Protein AF-A0A257LGN2-F1 (afdb_monomer)

Solvent-accessible surface area (backbone atoms only — not comparable to full-atom values): 3471 Å² total; per-residue (Å²): 135,86,88,84,86,63,80,50,72,59,62,91,92,38,63,67,59,51,47,54,60,58,60,72,50,60,68,68,59,54,50,52,42,44,75,73,68,53,70,93,83,74,78,45,77,41,81,93,78,35,35,32,66

Secondary structure (DSSP, 8-state):
-------EEPPTT-HHHHHHHHTTPPHHHHHHHHHTT--S----EETTTTEE-

Radius of gyration: 12.5 Å; Cα contacts (8 Å, |Δi|>4): 34; chains: 1; bounding box: 24×11×35 Å

Mean predicted aligned error: 2.3 Å

Foldseek 3Di:
DDDDDDKDADDPPCPVVVCVCVVPDDPVVVVVCVVVPDDPDDWDADPVGRMID

Sequence (53 aa):
MIRKAFVMSVHPGLEVEYRRRHSPIWPELEAVLRAHGVSNYSIFLHPETRQLF

Nearest PDB structures (foldseek):
  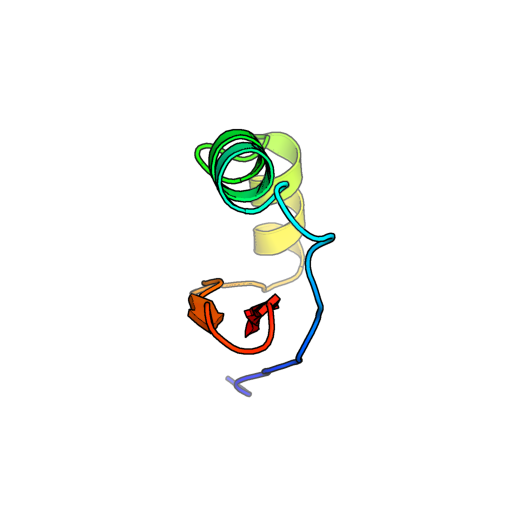1x8d-assembly2_D  TM=9.875E-01  e=5.733E-04  Escherichia coli
  2qlw-assembly1_A  TM=9.678E-01  e=6.587E-04  unclassified
  6hhn-assembly1_A-2  TM=9.774E-01  e=3.998E-03  Formosa agariphila
  7byw-assembly1_B  TM=9.197E-01  e=5.579E-02  Paracidovorax avenae ATCC 19860

pLDDT: mean 96.89, std 2.73, range [79.88, 98.62]

Structure (mmCIF, N/CA/C/O backbone):
data_AF-A0A257LGN2-F1
#
_entry.id   AF-A0A257LGN2-F1
#
loop_
_atom_site.group_PDB
_atom_site.id
_atom_site.type_symbol
_atom_site.label_atom_id
_atom_site.label_alt_id
_atom_site.label_comp_id
_atom_site.label_asym_id
_atom_site.label_entity_id
_atom_site.label_seq_id
_atom_site.pdbx_PDB_ins_code
_atom_site.Cartn_x
_atom_site.Cartn_y
_atom_site.Cartn_z
_atom_site.occupancy
_atom_site.B_iso_or_equiv
_atom_site.auth_seq_id
_atom_site.auth_comp_id
_atom_site.auth_asym_id
_atom_site.auth_atom_id
_atom_site.pdbx_PDB_model_num
ATOM 1 N N . MET A 1 1 ? -7.020 4.249 -21.723 1.00 79.88 1 MET A N 1
ATOM 2 C CA . MET A 1 1 ? -6.405 3.481 -20.616 1.00 79.88 1 MET A CA 1
ATOM 3 C C . MET A 1 1 ? -7.492 3.165 -19.599 1.00 79.88 1 MET A C 1
ATOM 5 O O . MET A 1 1 ? -8.252 4.065 -19.262 1.00 79.88 1 MET A O 1
ATOM 9 N N . ILE A 1 2 ? -7.605 1.914 -19.154 1.00 91.06 2 ILE A N 1
ATOM 10 C CA . ILE A 1 2 ? -8.577 1.518 -18.124 1.00 91.06 2 ILE A CA 1
ATOM 11 C C . ILE A 1 2 ? -7.967 1.829 -16.756 1.00 91.06 2 ILE A C 1
ATOM 13 O O . ILE A 1 2 ? -6.892 1.321 -16.441 1.00 91.06 2 ILE A O 1
ATOM 17 N N . ARG A 1 3 ? -8.640 2.657 -15.950 1.00 95.31 3 ARG A N 1
ATOM 18 C CA . ARG A 1 3 ? -8.245 2.882 -14.554 1.00 95.31 3 ARG A CA 1
ATOM 19 C C . ARG A 1 3 ? -8.645 1.674 -13.716 1.00 95.31 3 ARG A C 1
ATOM 21 O O . ARG A 1 3 ? -9.755 1.167 -13.864 1.00 95.31 3 ARG A O 1
ATOM 28 N N . LYS A 1 4 ? -7.742 1.230 -12.847 1.00 96.25 4 LYS A N 1
ATOM 29 C CA . LYS A 1 4 ? -7.970 0.135 -11.903 1.00 96.25 4 LYS A CA 1
ATOM 30 C C . LYS A 1 4 ? -7.806 0.675 -10.488 1.00 96.25 4 LYS A C 1
ATOM 32 O O . LYS A 1 4 ? -6.895 1.460 -10.251 1.00 96.25 4 LYS A O 1
ATOM 37 N N . ALA A 1 5 ? -8.682 0.245 -9.591 1.00 97.56 5 ALA A N 1
ATOM 38 C CA . ALA A 1 5 ? -8.604 0.508 -8.162 1.00 97.56 5 ALA A CA 1
ATOM 39 C C . ALA A 1 5 ? -8.889 -0.799 -7.419 1.00 97.56 5 ALA A C 1
ATOM 41 O O . ALA A 1 5 ? -9.626 -1.654 -7.921 1.00 97.56 5 ALA A O 1
ATOM 42 N N . PHE A 1 6 ? -8.285 -0.961 -6.252 1.00 98.12 6 PHE A N 1
ATOM 43 C CA . PHE A 1 6 ? -8.474 -2.111 -5.377 1.00 98.12 6 PHE A CA 1
ATOM 44 C C . PHE A 1 6 ? -8.272 -1.658 -3.934 1.00 98.12 6 PHE A C 1
ATOM 46 O O . PHE A 1 6 ? -7.613 -0.654 -3.692 1.00 98.12 6 PHE A O 1
ATOM 53 N N . VAL A 1 7 ? -8.846 -2.395 -2.986 1.00 98.38 7 VAL A N 1
A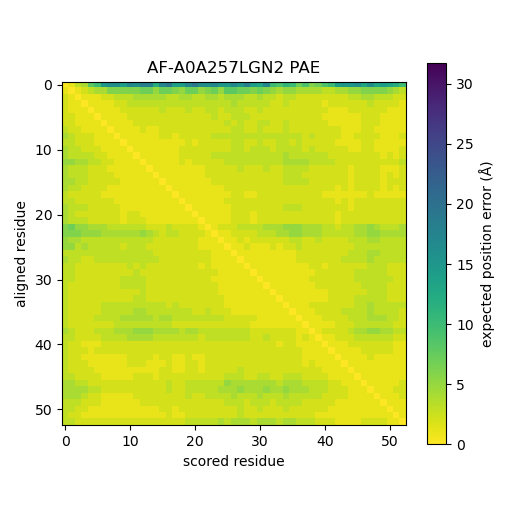TOM 54 C CA . VAL A 1 7 ? -8.730 -2.082 -1.560 1.00 98.38 7 VAL A CA 1
ATOM 55 C C . VAL A 1 7 ? -7.895 -3.152 -0.873 1.00 98.38 7 VAL A C 1
ATOM 57 O O . VAL A 1 7 ? -8.119 -4.347 -1.067 1.00 98.38 7 VAL A O 1
ATOM 60 N N . MET A 1 8 ? -6.943 -2.717 -0.055 1.00 98.44 8 MET A N 1
ATOM 61 C CA . MET A 1 8 ? -6.159 -3.553 0.854 1.00 98.44 8 MET A CA 1
ATOM 62 C C . MET A 1 8 ? -6.343 -3.066 2.297 1.00 98.44 8 MET A C 1
ATOM 64 O O . MET A 1 8 ? -7.079 -2.116 2.568 1.00 98.44 8 MET A O 1
ATOM 68 N N . SER A 1 9 ? -5.683 -3.710 3.255 1.00 98.25 9 SER A N 1
ATOM 69 C CA . SER A 1 9 ? -5.640 -3.242 4.642 1.00 98.25 9 SER A CA 1
ATOM 70 C C . SER A 1 9 ? -4.224 -3.320 5.187 1.00 98.25 9 SER A C 1
ATOM 72 O O . SER A 1 9 ? -3.472 -4.234 4.846 1.00 98.25 9 SER A O 1
ATOM 74 N N . VAL A 1 10 ? -3.868 -2.360 6.035 1.00 98.38 10 VAL A N 1
ATOM 75 C CA . VAL A 1 10 ? -2.612 -2.371 6.789 1.00 98.38 10 VAL A CA 1
ATOM 76 C C . VAL A 1 10 ? -2.868 -2.879 8.204 1.00 98.38 10 VAL A C 1
ATOM 78 O O . VAL A 1 10 ? -3.934 -2.654 8.781 1.00 98.38 10 VAL A O 1
ATOM 81 N N . HIS A 1 11 ?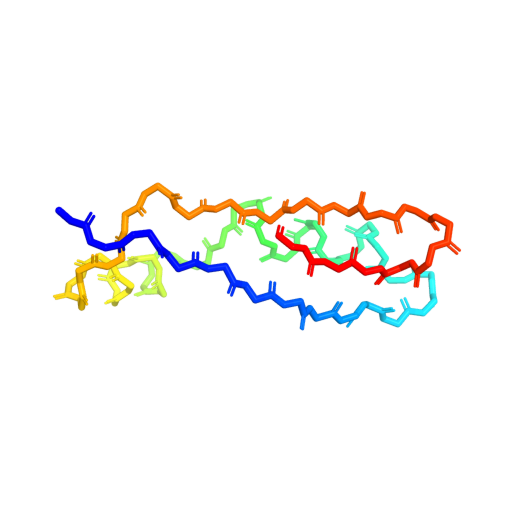 -1.898 -3.597 8.769 1.00 98.38 11 HIS A N 1
ATOM 82 C CA . HIS A 1 11 ? -2.003 -4.029 10.157 1.00 98.38 11 HIS A CA 1
ATOM 83 C C . HIS A 1 11 ? -2.017 -2.822 11.108 1.00 98.38 11 HIS A C 1
ATOM 85 O O . HIS A 1 11 ? -1.341 -1.826 10.831 1.00 98.38 11 HIS A O 1
ATOM 91 N N . PRO A 1 12 ? -2.744 -2.913 12.238 1.00 97.94 12 PRO A N 1
ATOM 92 C CA . PRO A 1 12 ? -2.827 -1.824 13.207 1.00 97.94 12 PRO A CA 1
ATOM 93 C C . PRO A 1 12 ? -1.440 -1.376 13.683 1.00 97.94 12 PRO A C 1
ATOM 95 O O . PRO A 1 12 ? -0.644 -2.211 14.115 1.00 97.94 12 PRO A O 1
ATOM 98 N N . GLY A 1 13 ? -1.160 -0.072 13.620 1.00 97.38 13 GLY A N 1
ATOM 99 C CA . GLY A 1 13 ? 0.101 0.512 14.092 1.00 97.38 13 GLY A CA 1
ATOM 100 C C . GLY A 1 13 ? 1.267 0.417 13.100 1.00 97.38 13 GLY A C 1
ATOM 101 O O . GLY A 1 13 ? 2.365 0.878 13.411 1.00 97.38 13 GLY A O 1
ATOM 102 N N . LEU A 1 14 ? 1.061 -0.169 11.913 1.00 98.31 14 LEU A N 1
ATOM 103 C CA . LEU A 1 14 ? 2.089 -0.277 10.869 1.00 98.31 14 LEU A CA 1
ATOM 104 C C . LEU A 1 14 ? 1.932 0.759 9.747 1.00 98.31 14 LEU A C 1
ATOM 106 O O . LEU A 1 14 ? 2.625 0.668 8.737 1.00 98.31 14 LEU A O 1
ATOM 110 N N . GLU A 1 15 ? 1.063 1.755 9.895 1.00 97.81 15 GLU A N 1
ATOM 111 C CA . GLU A 1 15 ? 0.758 2.759 8.867 1.00 97.81 15 GLU A CA 1
ATOM 112 C C . GLU A 1 15 ? 2.006 3.575 8.481 1.00 97.81 15 GLU A C 1
ATOM 114 O O . GLU A 1 15 ? 2.307 3.775 7.301 1.00 97.81 15 GLU A O 1
ATOM 119 N N . VAL A 1 16 ? 2.773 4.010 9.487 1.00 97.75 16 VAL A N 1
ATOM 120 C CA . VAL A 1 16 ? 4.013 4.780 9.294 1.00 97.75 16 VAL A CA 1
ATOM 121 C C . VAL A 1 16 ? 5.093 3.923 8.637 1.00 97.75 16 VAL A C 1
ATOM 123 O O . VAL A 1 16 ? 5.743 4.360 7.687 1.00 97.75 16 VAL A O 1
ATOM 126 N N . GLU A 1 17 ? 5.258 2.685 9.104 1.00 98.25 17 GLU A N 1
ATOM 127 C CA . GLU A 1 17 ? 6.230 1.744 8.544 1.00 98.25 17 GLU A CA 1
ATOM 128 C C . GLU A 1 17 ? 5.870 1.364 7.102 1.00 98.25 17 GLU A C 1
ATOM 130 O O . GLU A 1 17 ? 6.749 1.281 6.243 1.00 98.25 17 GLU A O 1
ATOM 135 N N . TYR A 1 18 ? 4.577 1.211 6.805 1.00 98.31 18 TYR A N 1
ATOM 136 C CA . TYR A 1 18 ? 4.084 0.995 5.451 1.00 98.31 18 TYR A CA 1
ATOM 137 C C . TYR A 1 18 ? 4.504 2.145 4.535 1.00 98.31 18 TYR A C 1
ATOM 139 O O . TYR A 1 18 ? 5.134 1.900 3.505 1.00 98.31 18 TYR A O 1
ATOM 147 N N . ARG A 1 19 ? 4.252 3.400 4.934 1.00 97.25 19 ARG A N 1
ATOM 148 C CA . ARG A 1 19 ? 4.681 4.574 4.157 1.00 97.25 19 ARG A CA 1
ATOM 149 C C . ARG A 1 19 ? 6.196 4.600 3.958 1.00 97.25 19 ARG A C 1
ATOM 151 O O . ARG A 1 19 ? 6.646 4.842 2.841 1.00 97.25 19 ARG A O 1
ATOM 158 N N . ARG A 1 20 ? 6.978 4.316 5.006 1.00 97.62 20 ARG A N 1
ATOM 159 C CA . ARG A 1 20 ? 8.450 4.298 4.941 1.00 97.62 20 ARG A CA 1
ATOM 160 C C . ARG A 1 20 ? 8.973 3.284 3.919 1.00 97.62 20 ARG A C 1
ATOM 162 O O . ARG A 1 20 ? 9.932 3.581 3.218 1.00 97.62 20 ARG A O 1
ATOM 169 N N . ARG A 1 21 ? 8.341 2.110 3.807 1.00 97.50 21 ARG A N 1
ATOM 170 C CA . ARG A 1 21 ? 8.715 1.067 2.829 1.00 97.50 21 ARG A CA 1
ATOM 171 C C . ARG A 1 21 ? 8.316 1.391 1.386 1.00 97.50 21 ARG A C 1
ATOM 173 O O . ARG A 1 21 ? 8.905 0.832 0.470 1.00 97.50 21 ARG A O 1
ATOM 180 N N . HIS A 1 22 ? 7.320 2.256 1.190 1.00 97.50 22 HIS A N 1
ATOM 181 C CA . HIS A 1 22 ? 6.800 2.617 -0.136 1.00 97.50 22 HIS A CA 1
ATOM 182 C C . HIS A 1 22 ? 7.317 3.972 -0.644 1.00 97.50 22 HIS A C 1
ATOM 184 O O . HIS A 1 22 ? 7.010 4.351 -1.772 1.00 97.50 22 HIS A O 1
ATOM 190 N N . SER A 1 23 ? 8.078 4.718 0.163 1.00 94.25 23 SER A N 1
ATOM 191 C CA . SER A 1 23 ? 8.517 6.078 -0.160 1.00 94.25 23 SER A CA 1
ATOM 192 C C . SER A 1 23 ? 9.972 6.333 0.269 1.00 94.25 23 SER A C 1
ATOM 194 O O . SER A 1 23 ? 10.191 6.826 1.380 1.00 94.25 23 SER A O 1
ATOM 196 N N . PRO A 1 24 ? 10.961 6.086 -0.611 1.00 94.56 24 PRO A N 1
ATOM 197 C CA . PRO A 1 24 ? 10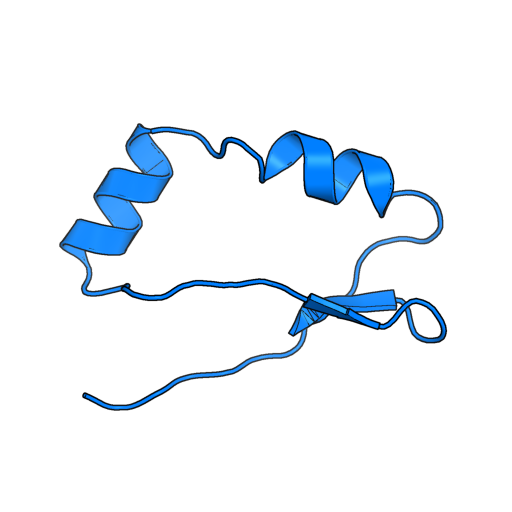.817 5.515 -1.954 1.00 94.56 24 PRO A CA 1
ATOM 198 C C . PRO A 1 24 ? 10.625 3.992 -1.927 1.00 94.56 24 PRO A C 1
ATOM 200 O O . PRO A 1 24 ? 11.078 3.312 -1.008 1.00 94.56 24 PRO A O 1
ATOM 203 N N . ILE A 1 25 ? 9.966 3.462 -2.958 1.00 96.50 25 ILE A N 1
ATOM 204 C CA . ILE A 1 25 ? 9.937 2.022 -3.232 1.00 96.50 25 ILE A CA 1
ATOM 205 C C . ILE A 1 25 ? 11.239 1.596 -3.932 1.00 96.50 25 ILE A C 1
ATOM 207 O O . ILE A 1 25 ? 12.008 2.440 -4.394 1.00 96.50 25 ILE A O 1
ATOM 211 N N . TRP A 1 26 ? 11.506 0.293 -4.019 1.00 97.88 26 TRP A N 1
ATOM 212 C CA . TRP A 1 26 ? 12.682 -0.215 -4.727 1.00 97.88 26 TRP A CA 1
ATOM 213 C C . TRP A 1 26 ? 12.656 0.169 -6.218 1.00 97.88 26 TRP A C 1
ATOM 215 O O . TRP A 1 26 ? 11.636 -0.076 -6.876 1.00 97.88 26 TRP A O 1
ATOM 225 N N . PRO A 1 27 ? 13.756 0.715 -6.771 1.00 97.62 27 PRO A N 1
ATOM 226 C CA . PRO A 1 27 ? 13.822 1.120 -8.176 1.00 97.62 27 PRO A CA 1
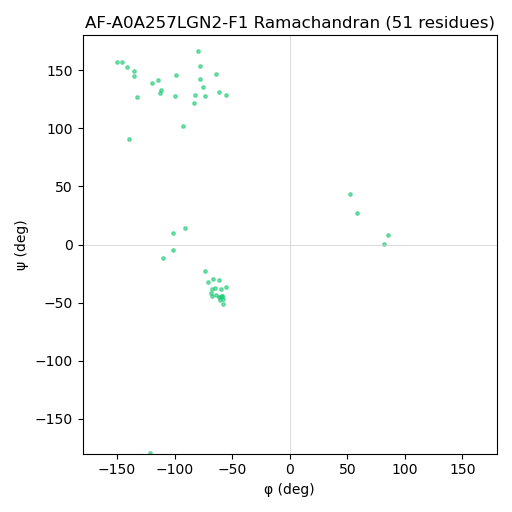ATOM 227 C C . PRO A 1 27 ? 13.480 -0.007 -9.160 1.00 97.62 27 PRO A C 1
ATOM 229 O O . PRO A 1 27 ? 12.818 0.222 -10.171 1.00 97.62 27 PRO A O 1
ATOM 232 N N . GLU A 1 28 ? 13.880 -1.241 -8.856 1.00 98.19 28 GLU A N 1
ATOM 233 C CA . 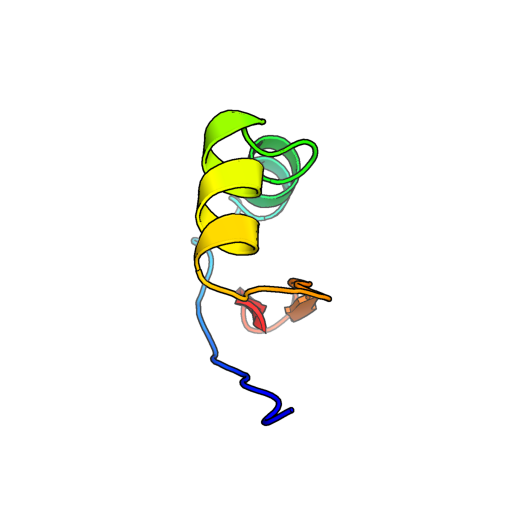GLU A 1 28 ? 13.635 -2.411 -9.701 1.00 98.19 28 GLU A CA 1
ATOM 234 C C . GLU A 1 28 ? 12.144 -2.761 -9.747 1.00 98.19 28 GLU A C 1
ATOM 236 O O . GLU A 1 28 ? 11.614 -3.104 -10.803 1.00 98.19 28 GLU A O 1
ATOM 241 N N . LEU A 1 29 ? 11.442 -2.621 -8.618 1.00 97.50 29 LEU A N 1
ATOM 242 C CA . LEU A 1 29 ? 10.000 -2.841 -8.556 1.00 97.50 29 LEU A CA 1
ATOM 243 C C . LEU A 1 29 ? 9.245 -1.754 -9.327 1.00 97.50 29 LEU A C 1
ATOM 245 O O . LEU A 1 29 ? 8.318 -2.067 -10.075 1.00 97.50 29 LEU A O 1
ATOM 249 N N . GLU A 1 30 ? 9.660 -0.492 -9.203 1.00 97.19 30 GLU A N 1
ATOM 250 C CA . GLU A 1 30 ? 9.098 0.586 -10.019 1.00 97.19 30 GLU A CA 1
ATOM 251 C C . GLU A 1 30 ? 9.290 0.312 -11.522 1.00 97.19 30 GLU A C 1
ATOM 253 O O . GLU A 1 30 ? 8.344 0.457 -12.305 1.00 97.19 30 GLU A O 1
ATOM 258 N N . ALA A 1 31 ? 10.483 -0.137 -11.925 1.00 97.88 31 ALA A N 1
ATOM 259 C CA . ALA A 1 31 ? 10.785 -0.471 -13.314 1.00 97.88 31 ALA A CA 1
ATOM 260 C C . ALA A 1 31 ? 9.900 -1.612 -13.842 1.00 97.88 31 ALA A C 1
ATOM 262 O O . ALA A 1 31 ? 9.333 -1.491 -14.930 1.00 97.88 31 ALA A O 1
ATOM 263 N N . VAL A 1 32 ? 9.720 -2.682 -13.060 1.00 98.38 32 VAL A N 1
ATOM 264 C CA . VAL A 1 32 ? 8.836 -3.807 -13.413 1.00 98.38 32 VAL A CA 1
ATOM 265 C C . VAL A 1 32 ? 7.391 -3.333 -13.582 1.00 98.38 32 VAL A C 1
ATOM 267 O O . VAL A 1 32 ? 6.761 -3.633 -14.596 1.00 98.38 32 VA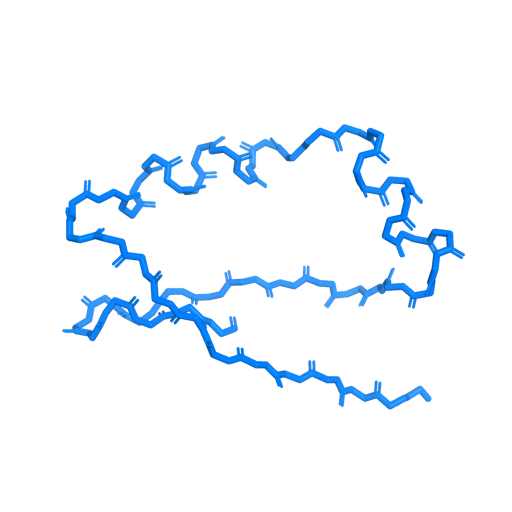L A O 1
ATOM 270 N N . LEU A 1 33 ? 6.866 -2.541 -12.642 1.00 97.31 33 LEU A N 1
ATOM 271 C CA . LEU A 1 33 ? 5.502 -2.009 -12.731 1.00 97.31 33 LEU A CA 1
ATOM 272 C C . LEU A 1 33 ? 5.301 -1.196 -14.021 1.00 97.31 33 LEU A C 1
ATOM 274 O O . LEU A 1 33 ? 4.334 -1.427 -14.753 1.00 97.31 33 LEU A O 1
ATOM 278 N N . ARG A 1 34 ? 6.242 -0.301 -14.343 1.00 96.75 34 ARG A N 1
ATOM 279 C CA . ARG A 1 34 ? 6.202 0.509 -15.572 1.00 96.75 34 ARG A CA 1
ATOM 280 C C . ARG A 1 34 ? 6.296 -0.346 -16.837 1.00 96.75 34 ARG A C 1
ATOM 282 O O . ARG A 1 34 ? 5.519 -0.120 -17.764 1.00 96.75 34 ARG A O 1
ATOM 289 N N . ALA A 1 35 ? 7.181 -1.345 -16.869 1.00 98.12 35 ALA A N 1
ATOM 290 C CA . ALA A 1 35 ? 7.336 -2.257 -18.007 1.00 98.12 35 ALA A CA 1
ATOM 291 C C . ALA A 1 35 ? 6.053 -3.058 -18.302 1.00 98.12 35 ALA A C 1
ATOM 293 O O . ALA A 1 35 ? 5.752 -3.342 -19.460 1.00 98.12 35 ALA A O 1
ATOM 294 N N . HIS A 1 36 ? 5.258 -3.354 -17.270 1.00 97.31 36 HIS A N 1
ATOM 295 C CA . HIS A 1 36 ? 3.953 -4.012 -17.395 1.00 97.31 36 HIS A CA 1
ATOM 296 C C .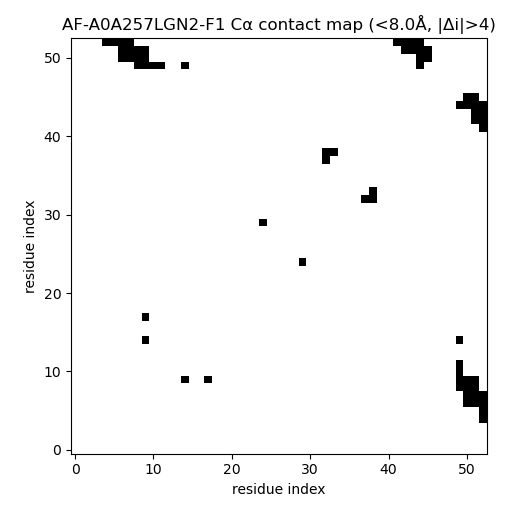 HIS A 1 36 ? 2.769 -3.035 -17.539 1.00 97.31 36 HIS A C 1
ATOM 298 O O . HIS A 1 36 ? 1.608 -3.434 -17.421 1.00 97.31 36 HIS A O 1
ATOM 304 N N . GLY A 1 37 ? 3.038 -1.758 -17.830 1.00 96.00 37 GLY A N 1
ATOM 305 C CA . GLY A 1 37 ? 2.022 -0.762 -18.177 1.00 96.00 37 GLY A CA 1
A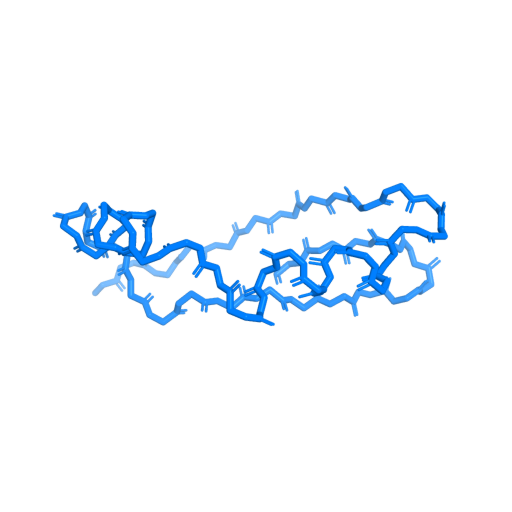TOM 306 C C . GLY A 1 37 ? 1.359 -0.064 -16.988 1.00 96.00 37 GLY A C 1
ATOM 307 O O . GLY A 1 37 ? 0.401 0.690 -17.185 1.00 96.00 37 GLY A O 1
ATOM 308 N N . VAL A 1 38 ? 1.848 -0.272 -15.761 1.00 96.44 38 VAL A N 1
ATOM 309 C CA . VAL A 1 38 ? 1.384 0.490 -14.597 1.00 96.44 38 VAL A CA 1
ATOM 310 C C . VAL A 1 38 ? 1.945 1.908 -14.676 1.00 96.44 38 VAL A C 1
ATOM 312 O O . VAL A 1 38 ? 3.143 2.136 -14.826 1.00 96.44 38 VAL A O 1
ATOM 315 N N . SER A 1 39 ? 1.053 2.882 -14.567 1.00 94.88 39 SER A N 1
ATOM 316 C CA . SER A 1 39 ? 1.377 4.305 -14.518 1.00 94.88 39 SER A CA 1
ATOM 317 C C . SER A 1 39 ? 0.376 5.001 -13.601 1.00 94.88 39 SER A C 1
ATOM 319 O O . SER A 1 39 ? -0.711 4.473 -13.369 1.00 94.88 39 SER A O 1
ATOM 321 N N . ASN A 1 40 ? 0.747 6.165 -13.060 1.00 95.44 40 ASN A N 1
ATOM 322 C CA . ASN A 1 40 ? -0.083 6.926 -12.116 1.00 95.44 40 ASN A CA 1
ATOM 323 C C . ASN A 1 40 ? -0.562 6.084 -10.915 1.00 95.44 40 ASN A C 1
ATOM 325 O O . ASN A 1 40 ? -1.731 6.134 -10.541 1.00 95.44 40 ASN A O 1
ATOM 329 N N . TYR A 1 41 ? 0.339 5.283 -10.337 1.00 95.56 41 TYR A N 1
ATOM 330 C CA . TYR A 1 41 ? 0.040 4.456 -9.170 1.00 95.56 41 TYR A CA 1
ATOM 331 C C . TYR A 1 41 ? 0.155 5.281 -7.885 1.00 95.56 41 TYR A C 1
ATOM 333 O O . TYR A 1 41 ? 1.145 5.975 -7.660 1.00 95.56 41 TYR A O 1
ATOM 341 N N . SER A 1 42 ? -0.878 5.235 -7.053 1.00 96.44 42 SER A N 1
ATOM 342 C CA . SER A 1 42 ? -0.952 5.926 -5.769 1.00 96.44 42 SER A CA 1
ATOM 343 C C . SER A 1 42 ? -1.654 5.023 -4.767 1.00 96.44 42 SER A C 1
ATOM 345 O O . SER A 1 42 ? -2.438 4.167 -5.167 1.00 96.44 42 SER A O 1
ATOM 347 N N . ILE A 1 43 ? -1.337 5.207 -3.487 1.00 97.88 43 ILE A N 1
ATOM 348 C CA . ILE A 1 43 ? -1.966 4.493 -2.379 1.00 97.88 43 ILE A CA 1
ATOM 349 C C . ILE A 1 43 ? -2.345 5.528 -1.323 1.00 97.88 43 ILE A C 1
ATOM 351 O O . ILE A 1 43 ? -1.497 6.311 -0.883 1.00 97.88 43 ILE A O 1
ATOM 355 N N . PHE A 1 44 ? -3.604 5.518 -0.912 1.00 98.00 44 PHE A N 1
ATOM 356 C CA . PHE A 1 44 ? -4.184 6.401 0.091 1.00 98.00 44 PHE A CA 1
ATOM 357 C C . PHE A 1 44 ? -4.596 5.588 1.318 1.00 98.00 44 PHE A C 1
ATOM 359 O O . PHE A 1 44 ? -5.097 4.477 1.193 1.00 98.00 44 PHE A O 1
ATOM 366 N N . LEU A 1 45 ? -4.397 6.142 2.515 1.00 98.25 45 LEU A N 1
ATOM 367 C CA . LEU A 1 45 ? -4.798 5.519 3.778 1.00 98.25 45 LEU A CA 1
ATOM 368 C C . LEU A 1 45 ? -6.114 6.126 4.272 1.00 98.25 45 LEU A C 1
ATOM 370 O O . LEU A 1 45 ? -6.198 7.341 4.447 1.00 98.25 45 LEU A O 1
ATOM 374 N N . HIS A 1 46 ? -7.097 5.281 4.584 1.00 98.25 46 HIS A N 1
ATOM 375 C CA . HIS A 1 46 ? -8.257 5.652 5.394 1.00 98.25 46 HIS A CA 1
ATOM 376 C C . HIS A 1 46 ? -7.976 5.322 6.874 1.00 98.25 46 HIS A C 1
ATOM 378 O O . HIS A 1 46 ? -8.034 4.148 7.255 1.00 98.25 46 HIS A O 1
ATOM 384 N N . PRO A 1 47 ? -7.642 6.308 7.728 1.00 95.69 47 PRO A N 1
ATOM 385 C CA . PRO A 1 47 ? -7.092 6.048 9.062 1.00 95.69 47 PRO A CA 1
ATOM 386 C C . PRO A 1 47 ? -8.082 5.367 10.015 1.00 95.69 47 PRO A C 1
ATOM 388 O O . PRO A 1 47 ? -7.664 4.578 10.856 1.00 95.69 47 PRO A O 1
ATOM 391 N N . GLU A 1 48 ? -9.386 5.605 9.863 1.00 97.12 48 GLU A N 1
ATOM 392 C CA . GLU A 1 48 ? -10.405 5.026 10.752 1.00 97.12 48 GLU A CA 1
ATOM 393 C C . GLU A 1 48 ? -10.585 3.518 10.534 1.00 97.12 48 GLU A C 1
ATOM 395 O O . GLU A 1 48 ? -10.869 2.771 11.468 1.00 97.12 48 GLU A O 1
ATOM 400 N N . THR A 1 49 ? -10.400 3.052 9.295 1.00 97.62 49 THR A N 1
ATOM 401 C CA . THR A 1 49 ? -10.631 1.649 8.907 1.00 97.62 49 THR A CA 1
ATOM 402 C C . THR A 1 49 ? -9.345 0.898 8.582 1.00 97.62 49 THR A C 1
ATOM 404 O O . THR A 1 49 ? -9.372 -0.329 8.483 1.00 97.62 49 THR A O 1
ATOM 407 N N . ARG A 1 50 ? -8.213 1.607 8.451 1.00 98.06 50 ARG A N 1
ATOM 408 C CA . ARG A 1 50 ? -6.911 1.097 7.977 1.00 98.06 50 ARG A CA 1
ATOM 409 C C . ARG A 1 50 ? -6.970 0.499 6.570 1.00 98.06 50 ARG A C 1
ATOM 411 O O . ARG A 1 50 ? -6.172 -0.372 6.220 1.00 98.06 50 ARG A O 1
ATOM 418 N N . GLN A 1 51 ? -7.917 0.966 5.761 1.00 98.62 51 GLN A N 1
ATOM 419 C CA . GLN A 1 51 ? -8.003 0.600 4.353 1.00 98.62 51 GLN A CA 1
ATOM 420 C C . GLN A 1 51 ? -6.980 1.383 3.533 1.00 98.62 51 GLN A C 1
ATOM 422 O O . GLN A 1 51 ? -6.737 2.563 3.787 1.00 98.62 51 GLN A O 1
ATOM 427 N N . LEU A 1 52 ? -6.403 0.706 2.546 1.00 98.50 52 LEU A N 1
ATOM 428 C CA . LEU A 1 52 ? -5.510 1.274 1.544 1.00 98.50 52 LEU A CA 1
ATOM 429 C C . LEU A 1 52 ? -6.206 1.209 0.182 1.00 98.50 52 LEU A C 1
ATOM 431 O O . LEU A 1 52 ? -6.714 0.136 -0.150 1.00 98.50 52 LEU A O 1
ATOM 435 N N . PHE A 1 53 ? -6.245 2.304 -0.578 1.00 97.19 53 PHE A N 1
ATOM 436 C CA . PHE A 1 53 ? -6.924 2.384 -1.883 1.00 97.19 53 PHE A CA 1
ATOM 437 C C . PHE A 1 53 ? -6.175 3.241 -2.904 1.00 97.19 53 PHE A C 1
ATOM 439 O O . PHE A 1 53 ? -5.299 4.022 -2.471 1.00 97.19 53 PHE A O 1
#